Protein AF-A0AAJ1SXA0-F1 (afdb_monomer)

Secondary structure (DSSP, 8-state):
-HHHHHHHHHTS-TTTS---S-HHHHHHHHHHHHHHHHHHHHHHHHHH-GGGHHHHHHHHHHHHHHS-HHHHHHHHHHHHHHHHHTS-HHHHHHHHHHHHHHHHTS-HHHHTTS-S-----

pLDDT: mean 81.02, std 12.65, range [31.73, 96.44]

Mean predicted aligned error: 14.39 Å

Solvent-accessible surface area (backbone atoms only — not comparable to full-atom values): 7119 Å² total; per-residue (Å²): 112,66,68,56,55,50,42,39,44,70,76,57,26,62,71,76,77,61,89,67,90,46,65,68,58,45,52,53,50,54,50,52,44,49,53,51,50,52,55,53,53,49,53,48,39,69,75,68,37,72,71,59,46,53,57,56,52,51,53,50,53,54,56,54,54,74,58,44,59,53,59,55,51,46,52,51,51,53,52,50,54,58,53,41,74,76,47,59,69,74,58,35,56,54,51,49,56,51,49,52,56,51,57,70,70,49,56,70,82,59,52,75,54,53,79,91,64,84,68,92,125

Radius of gyration: 31.53 Å; Cα contacts (8 Å, |Δi|>4): 41; chains: 1; bounding box: 47×33×88 Å

InterPro domains:
  IPR012337 Ribonuclease H-like superfamily [SSF53098] (2-103)

Foldseek 3Di:
DVVLVCCLCPVVVLPNPDDDPDPVVNVVSSVVSNVVVVVVVVVCCCVPPPCVCVVVVVVVVVVVVVVVVLVVVQVVVVVVVVVLVVDDPVVNVVVLVVVVVVLVPDDPVSVVSHPDPPPDD

Sequence (121 aa):
MEVFFKTAKSLLKLEKEFQSRSYDALICHTTIVFSRFIVLSWQNRCNTDQRTIGGLFYELCDEVNELDWAVALQQLIELLQDALKQTNRKIKTLIQSQLEQWIDGLPSYIKAYLPISLCES

Structure (mmCIF, N/CA/C/O backbone):
data_AF-A0AAJ1SXA0-F1
#
_entry.id   AF-A0AAJ1SXA0-F1
#
loop_
_atom_site.group_PDB
_atom_site.id
_atom_site.type_symbol
_atom_site.label_atom_id
_atom_site.label_alt_id
_atom_site.label_comp_id
_atom_site.label_asym_id
_atom_site.label_entity_id
_atom_site.label_seq_id
_atom_site.pdbx_PDB_ins_code
_atom_site.Cartn_x
_atom_site.Cartn_y
_atom_site.Cartn_z
_atom_site.occupancy
_atom_site.B_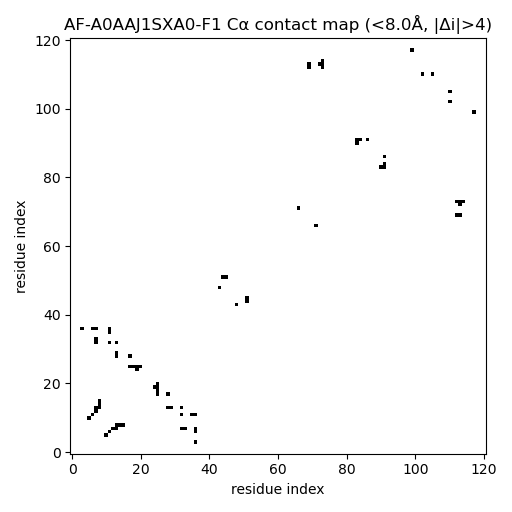iso_or_equiv
_atom_site.auth_seq_id
_atom_site.auth_comp_id
_atom_site.auth_asym_id
_atom_site.auth_atom_id
_atom_site.pdbx_PDB_model_num
ATOM 1 N N . MET A 1 1 ? 2.309 8.587 -23.675 1.00 72.00 1 MET A N 1
ATOM 2 C CA . MET A 1 1 ? 3.006 8.547 -24.982 1.00 72.00 1 MET A CA 1
ATOM 3 C C . MET A 1 1 ? 3.694 9.867 -25.325 1.00 72.00 1 MET A C 1
ATOM 5 O O . MET A 1 1 ? 4.856 9.833 -25.697 1.00 72.00 1 MET A O 1
ATOM 9 N N . GLU A 1 2 ? 3.056 11.027 -25.153 1.00 90.19 2 GLU A N 1
ATOM 10 C CA . GLU A 1 2 ? 3.639 12.326 -25.543 1.00 90.19 2 GLU A CA 1
ATOM 11 C C . GLU A 1 2 ? 4.951 12.694 -24.820 1.00 90.19 2 GLU A C 1
ATOM 13 O O . GLU A 1 2 ? 5.943 13.011 -25.473 1.00 90.19 2 GLU A O 1
ATOM 18 N N . VAL A 1 3 ? 4.996 12.580 -23.486 1.00 88.88 3 VAL A N 1
ATOM 19 C CA . VAL A 1 3 ? 6.202 12.885 -22.684 1.00 88.88 3 VAL A CA 1
ATOM 20 C C . VAL A 1 3 ? 7.392 12.025 -23.110 1.00 88.88 3 VAL A C 1
ATOM 22 O O . VAL A 1 3 ? 8.505 12.523 -23.232 1.00 88.88 3 VAL A O 1
ATOM 25 N N . PHE A 1 4 ? 7.144 10.747 -23.402 1.00 90.81 4 PHE A N 1
ATOM 26 C CA . PHE A 1 4 ? 8.162 9.836 -23.913 1.00 90.81 4 PHE A CA 1
ATOM 27 C C . PHE A 1 4 ? 8.751 10.332 -25.233 1.00 90.81 4 PHE A C 1
ATOM 29 O O . PHE A 1 4 ? 9.962 10.510 -25.325 1.00 90.81 4 PHE A O 1
ATOM 36 N N . PHE A 1 5 ? 7.912 10.613 -26.236 1.00 91.31 5 PHE A N 1
ATOM 37 C CA . PHE A 1 5 ? 8.395 11.068 -27.541 1.00 91.31 5 PHE A CA 1
ATOM 38 C C . PHE A 1 5 ? 9.102 12.420 -27.466 1.00 91.31 5 PHE A C 1
ATOM 40 O O . PHE A 1 5 ? 10.121 12.607 -28.134 1.00 91.31 5 PHE A O 1
ATOM 47 N N . LYS A 1 6 ? 8.603 13.340 -26.633 1.00 93.81 6 LYS A N 1
ATOM 48 C CA . LYS A 1 6 ? 9.248 14.633 -26.395 1.00 93.81 6 LYS A CA 1
ATOM 49 C C . LYS A 1 6 ? 10.654 14.430 -25.835 1.00 93.81 6 LYS A C 1
ATOM 51 O O . LYS A 1 6 ? 11.611 14.883 -26.452 1.00 93.81 6 LYS A O 1
ATOM 56 N N . THR A 1 7 ? 10.789 13.685 -24.740 1.00 91.75 7 THR A N 1
ATOM 57 C CA . THR A 1 7 ? 12.080 13.423 -24.087 1.00 91.75 7 THR A CA 1
ATOM 58 C C . THR A 1 7 ? 13.028 12.630 -24.985 1.00 91.75 7 THR A C 1
ATOM 60 O O . THR A 1 7 ? 14.196 12.991 -25.108 1.00 91.75 7 THR A O 1
ATOM 63 N N . ALA A 1 8 ? 12.540 11.592 -25.666 1.00 91.94 8 ALA A N 1
ATOM 64 C CA . ALA A 1 8 ? 13.355 10.782 -26.566 1.00 91.94 8 ALA A CA 1
ATOM 65 C C . ALA A 1 8 ? 13.952 11.622 -27.709 1.00 91.94 8 ALA A C 1
ATOM 67 O O . ALA A 1 8 ? 15.142 11.513 -27.999 1.00 91.94 8 ALA A O 1
ATOM 68 N N . LYS A 1 9 ? 13.159 12.504 -28.330 1.00 90.62 9 LYS A N 1
ATOM 69 C CA . LYS A 1 9 ? 13.632 13.354 -29.432 1.00 90.62 9 LYS A CA 1
ATOM 70 C C . LYS A 1 9 ? 14.482 14.534 -28.967 1.00 90.62 9 LYS A C 1
ATOM 72 O O . LYS A 1 9 ? 15.540 14.770 -29.545 1.00 90.62 9 LYS A O 1
ATOM 77 N N . SER A 1 10 ? 14.021 15.298 -27.973 1.00 90.12 10 SER A N 1
ATOM 78 C CA . SER A 1 10 ? 14.670 16.558 -27.591 1.00 90.12 10 SER A CA 1
ATOM 79 C C . SER A 1 10 ? 15.848 16.352 -26.645 1.00 90.12 10 SER A C 1
ATOM 81 O O . SER A 1 10 ? 16.910 16.929 -26.867 1.00 90.12 10 SER A O 1
ATOM 83 N N . LEU A 1 11 ? 15.671 15.530 -25.608 1.00 89.56 11 LEU A N 1
ATOM 84 C CA . LEU A 1 11 ? 16.656 15.350 -24.544 1.00 89.56 11 LEU A CA 1
ATOM 85 C C . LEU A 1 11 ? 17.641 14.231 -24.878 1.00 89.56 11 LEU A C 1
ATOM 87 O O . LEU A 1 11 ? 18.846 14.405 -24.729 1.00 89.56 11 LEU A O 1
ATOM 91 N N . LEU A 1 12 ? 17.125 13.102 -25.367 1.00 92.00 12 LEU A N 1
ATOM 92 C CA . LEU A 1 12 ? 17.928 11.926 -25.714 1.00 92.00 12 LEU A CA 1
ATOM 93 C C . LEU A 1 12 ? 18.306 11.873 -27.199 1.00 92.00 12 LEU A C 1
ATOM 95 O O . LEU A 1 12 ? 18.809 10.858 -27.662 1.00 92.00 12 LEU A O 1
ATOM 99 N N . LYS A 1 13 ? 18.048 12.965 -27.932 1.00 89.88 13 LYS A N 1
ATOM 100 C CA . LYS A 1 13 ? 18.534 13.229 -29.293 1.00 89.88 13 LYS A CA 1
ATOM 101 C C . LYS A 1 13 ? 18.293 12.101 -30.305 1.00 89.88 13 LYS A C 1
ATOM 103 O O . LYS A 1 13 ? 19.047 11.994 -31.273 1.00 89.88 13 LYS A O 1
ATOM 108 N N . LEU A 1 14 ? 17.192 11.354 -30.163 1.00 89.81 14 LEU A N 1
ATOM 109 C CA . LEU A 1 14 ? 16.835 10.218 -31.028 1.00 89.81 14 LEU A CA 1
ATOM 110 C C . LEU A 1 14 ? 16.959 10.519 -32.532 1.00 89.81 14 LEU A C 1
ATOM 112 O O . LEU A 1 14 ? 17.315 9.644 -33.310 1.00 89.81 14 LEU A O 1
ATOM 116 N N . GLU A 1 15 ? 16.650 11.749 -32.936 1.00 84.94 15 GLU A N 1
ATOM 117 C CA . GLU A 1 15 ? 16.671 12.177 -34.335 1.00 84.94 15 GLU A CA 1
ATOM 118 C C . GLU A 1 15 ? 17.986 12.857 -34.744 1.00 84.94 15 GLU A C 1
ATOM 120 O O . GLU A 1 15 ? 18.338 12.856 -35.915 1.00 84.94 15 GLU A O 1
ATOM 125 N N . LYS A 1 16 ? 18.731 13.464 -33.814 1.00 83.62 16 LYS A N 1
ATOM 126 C CA . LYS A 1 16 ? 19.850 14.362 -34.160 1.00 83.62 16 LYS A CA 1
ATOM 127 C C . LYS A 1 16 ? 21.233 13.774 -33.897 1.00 83.62 16 LYS A C 1
ATOM 129 O O . LYS A 1 16 ? 22.204 14.284 -34.442 1.00 83.62 16 LYS A O 1
ATOM 134 N N . GLU A 1 17 ? 21.339 12.748 -33.058 1.00 82.25 17 GLU A N 1
ATOM 135 C CA . GLU A 1 17 ? 22.628 12.176 -32.645 1.00 82.25 17 GLU A CA 1
ATOM 136 C C . GLU A 1 17 ? 23.183 11.160 -33.650 1.00 82.25 17 GLU A C 1
ATOM 138 O O . GLU A 1 17 ? 24.397 11.029 -33.784 1.00 82.25 17 GLU A O 1
ATOM 143 N N . PHE A 1 18 ? 22.310 10.472 -34.393 1.00 79.56 18 PHE A N 1
ATOM 144 C CA . PHE A 1 18 ? 22.706 9.356 -35.246 1.00 79.56 18 PHE A CA 1
ATOM 145 C C . PHE A 1 18 ? 21.919 9.327 -36.561 1.00 79.56 18 PHE A C 1
ATOM 147 O O . PHE A 1 18 ? 20.693 9.280 -36.559 1.00 79.56 18 PHE A O 1
ATOM 154 N N . GLN A 1 19 ? 22.631 9.351 -37.691 1.00 81.44 19 GLN A N 1
ATOM 155 C CA . GLN A 1 19 ? 22.070 9.397 -39.053 1.00 81.44 19 GLN A CA 1
ATOM 156 C C . GLN A 1 19 ? 22.689 8.298 -39.934 1.00 81.44 19 GLN 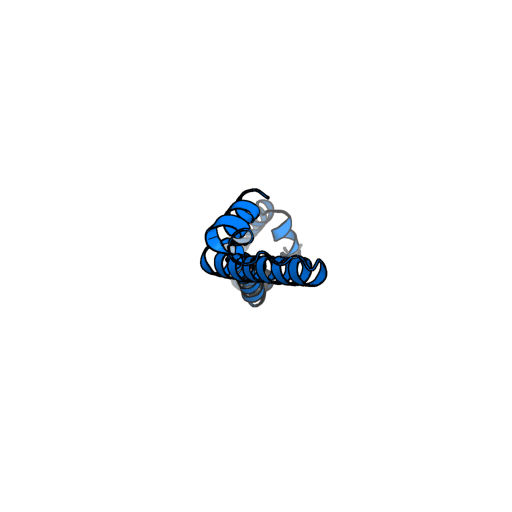A C 1
ATOM 158 O O . GLN A 1 19 ? 23.203 8.547 -41.025 1.00 81.44 19 GLN A O 1
ATOM 163 N N . SER A 1 20 ? 22.707 7.064 -39.423 1.00 83.69 20 SER A N 1
ATOM 164 C CA . SER A 1 20 ? 23.207 5.908 -40.175 1.00 83.69 20 SER A CA 1
ATOM 165 C C . SER A 1 20 ? 22.192 5.417 -41.203 1.00 83.69 20 SER A C 1
ATOM 167 O O . SER A 1 20 ? 20.987 5.447 -40.972 1.00 83.69 20 SER A O 1
ATOM 169 N N . ARG A 1 21 ? 22.697 4.908 -42.332 1.00 86.12 21 ARG A N 1
ATOM 170 C CA . ARG A 1 21 ? 21.898 4.254 -43.383 1.00 86.12 21 ARG A CA 1
ATOM 171 C C . ARG A 1 21 ? 21.749 2.743 -43.175 1.00 86.12 21 ARG A C 1
ATOM 173 O O . ARG A 1 21 ? 21.049 2.096 -43.947 1.00 86.12 21 ARG A O 1
ATOM 180 N N . SER A 1 22 ? 22.416 2.179 -42.165 1.00 92.69 22 SER A N 1
ATOM 181 C CA . SER A 1 22 ? 22.250 0.775 -41.783 1.00 92.69 22 SER A CA 1
ATOM 182 C C . SER A 1 22 ? 21.029 0.616 -40.880 1.00 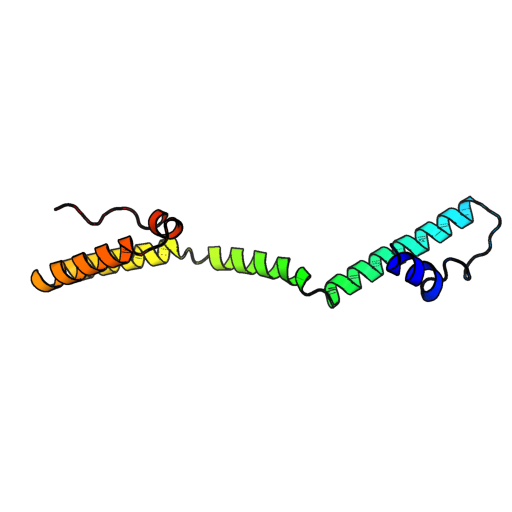92.69 22 SER A C 1
ATOM 184 O O . SER A 1 22 ? 20.914 1.296 -39.857 1.00 92.69 22 SER A O 1
ATOM 186 N N . TYR A 1 23 ? 20.140 -0.308 -41.247 1.00 89.75 23 TYR A N 1
ATOM 187 C CA . TYR A 1 23 ? 18.956 -0.637 -40.454 1.00 89.75 23 TYR A CA 1
ATOM 188 C C . TYR A 1 23 ? 19.324 -1.191 -39.076 1.00 89.75 23 TYR A C 1
ATOM 190 O O . TYR A 1 23 ? 18.755 -0.745 -38.082 1.00 89.75 23 TYR A O 1
ATOM 198 N N . ASP A 1 24 ? 20.325 -2.068 -38.989 1.00 92.75 24 ASP A N 1
ATOM 199 C CA . ASP A 1 24 ? 20.787 -2.621 -37.709 1.00 92.75 24 ASP A CA 1
ATOM 200 C C . ASP A 1 24 ? 21.303 -1.517 -36.787 1.00 92.75 24 ASP A C 1
ATOM 202 O O . ASP A 1 24 ? 20.994 -1.469 -35.597 1.00 92.75 24 ASP A O 1
ATOM 206 N N . ALA A 1 25 ? 22.043 -0.565 -37.355 1.00 91.31 25 ALA A N 1
ATOM 207 C CA . ALA A 1 25 ? 22.561 0.564 -36.605 1.00 91.31 25 ALA A CA 1
ATOM 208 C C . ALA A 1 25 ? 21.432 1.478 -36.091 1.00 91.31 25 ALA A C 1
ATOM 210 O O . ALA A 1 25 ? 21.499 1.966 -34.961 1.00 91.31 25 ALA A O 1
ATOM 211 N N . LEU A 1 26 ? 20.383 1.687 -36.894 1.00 91.19 26 LEU A N 1
ATOM 212 C CA . LEU A 1 26 ? 19.203 2.451 -36.493 1.00 91.19 26 LEU A CA 1
ATOM 213 C C . LEU A 1 26 ? 18.440 1.752 -35.356 1.00 91.19 26 LEU A C 1
ATOM 215 O O . LEU A 1 26 ? 18.103 2.401 -34.366 1.00 91.19 26 LEU A O 1
ATOM 219 N N . ILE A 1 27 ? 18.235 0.434 -35.457 1.00 92.31 27 ILE A N 1
ATOM 220 C CA . ILE A 1 27 ? 17.577 -0.377 -34.419 1.00 92.31 27 ILE A CA 1
ATOM 221 C C . ILE A 1 27 ? 18.367 -0.314 -33.107 1.00 92.31 27 ILE A C 1
ATOM 223 O O . ILE A 1 27 ? 17.785 -0.051 -32.049 1.00 92.31 27 ILE A O 1
ATOM 227 N N . CYS A 1 28 ? 19.689 -0.491 -33.164 1.00 93.62 28 CYS A N 1
ATOM 228 C CA . CYS A 1 28 ? 20.564 -0.375 -31.998 1.00 93.62 28 CYS A CA 1
ATOM 229 C C . CYS A 1 28 ? 20.451 1.008 -31.346 1.00 93.62 28 CYS A C 1
ATOM 231 O O . CYS A 1 28 ? 20.254 1.107 -30.134 1.00 93.62 28 CYS A O 1
ATOM 233 N N . HIS A 1 29 ? 20.510 2.078 -32.142 1.00 92.50 29 HIS A N 1
ATOM 234 C CA . HIS A 1 29 ? 20.403 3.445 -31.640 1.00 92.50 29 HIS A CA 1
ATOM 235 C C . HIS A 1 29 ? 19.058 3.707 -30.946 1.00 92.50 29 HIS A C 1
ATOM 237 O O . HIS A 1 29 ? 19.030 4.168 -29.802 1.00 92.50 29 HIS A O 1
ATOM 243 N N . THR A 1 30 ? 17.939 3.360 -31.589 1.00 93.25 30 THR A N 1
ATOM 244 C CA . THR A 1 30 ? 16.605 3.514 -30.991 1.00 93.25 30 THR A CA 1
ATOM 245 C C . THR A 1 30 ? 16.471 2.709 -29.699 1.00 93.25 30 THR A C 1
ATOM 247 O O . THR A 1 30 ? 15.963 3.232 -28.706 1.00 93.25 30 THR A O 1
ATOM 250 N N . THR A 1 31 ? 16.992 1.481 -29.672 1.00 95.25 31 THR A N 1
ATOM 251 C CA . THR A 1 31 ? 16.979 0.626 -28.476 1.00 95.25 31 THR A CA 1
ATOM 252 C C . THR A 1 31 ? 17.744 1.269 -27.320 1.00 95.25 31 THR A C 1
ATOM 254 O O . THR A 1 31 ? 17.229 1.340 -26.205 1.00 95.25 31 THR A O 1
ATOM 257 N N . ILE A 1 32 ? 18.940 1.810 -27.573 1.00 94.56 32 ILE A N 1
ATOM 258 C CA . ILE A 1 32 ? 19.748 2.488 -26.548 1.00 94.56 32 ILE A CA 1
ATOM 259 C C . ILE A 1 32 ? 19.017 3.714 -25.991 1.00 94.56 32 ILE A C 1
ATOM 261 O O . ILE A 1 32 ? 18.958 3.900 -24.771 1.00 94.56 32 ILE A O 1
ATOM 265 N N . VAL A 1 33 ? 18.439 4.543 -26.863 1.00 94.94 33 VAL A N 1
ATOM 266 C CA . VAL A 1 33 ? 17.691 5.738 -26.449 1.00 94.94 33 VAL A CA 1
ATOM 267 C C . VAL A 1 33 ? 16.480 5.360 -25.591 1.00 94.94 33 VAL A C 1
ATOM 269 O O . VAL A 1 33 ? 16.228 5.997 -24.565 1.00 94.94 33 VAL A O 1
ATOM 272 N N . PHE A 1 34 ? 15.755 4.302 -25.953 1.00 95.06 34 P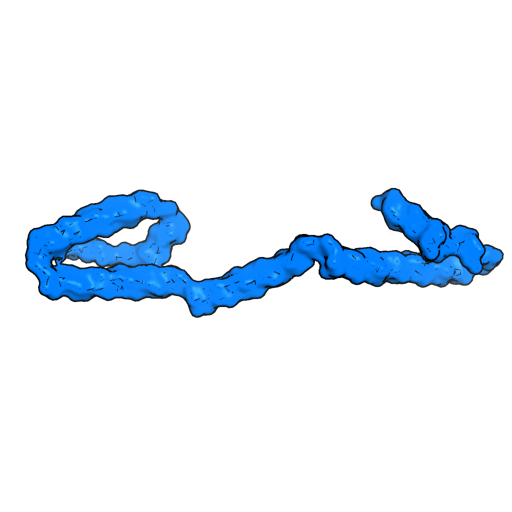HE A N 1
ATOM 273 C CA . PHE A 1 34 ? 14.584 3.855 -25.196 1.00 95.06 34 PHE A CA 1
ATOM 274 C C . PHE A 1 34 ? 14.973 3.258 -23.842 1.00 95.06 34 PHE A C 1
ATOM 276 O O . PHE A 1 34 ? 14.371 3.618 -22.829 1.00 95.06 34 PHE A O 1
ATOM 283 N N . SER A 1 35 ? 16.026 2.442 -23.785 1.00 96.44 35 SER A N 1
ATOM 284 C CA . SER A 1 35 ? 16.564 1.920 -22.524 1.00 96.44 35 SER A CA 1
ATOM 285 C C . SER A 1 35 ? 16.991 3.045 -21.576 1.00 96.44 35 SER A C 1
ATOM 287 O O . SER A 1 35 ? 16.632 3.031 -20.398 1.00 96.44 35 SER A O 1
ATOM 289 N N . ARG A 1 36 ? 17.678 4.077 -22.088 1.00 94.69 36 ARG A N 1
ATOM 290 C CA . ARG A 1 36 ? 18.043 5.272 -21.303 1.00 94.69 36 ARG A CA 1
ATOM 291 C C . ARG A 1 36 ? 16.815 5.994 -20.757 1.00 94.69 36 ARG A C 1
ATOM 293 O O . ARG A 1 36 ? 16.794 6.351 -19.582 1.00 94.69 36 ARG A O 1
ATOM 300 N N . PHE A 1 37 ? 15.783 6.178 -21.581 1.00 95.06 37 PHE A N 1
ATOM 301 C CA . PHE A 1 37 ? 14.533 6.783 -21.127 1.00 95.06 37 PHE A CA 1
ATOM 302 C C . PHE A 1 37 ? 13.892 5.989 -19.984 1.00 95.06 37 PHE A C 1
ATOM 304 O O . PHE A 1 37 ? 13.446 6.592 -19.007 1.00 95.06 37 PHE A O 1
ATOM 311 N N . ILE A 1 38 ? 13.839 4.657 -20.097 1.00 94.50 38 ILE A N 1
ATOM 312 C CA . ILE A 1 38 ? 13.225 3.785 -19.087 1.00 94.50 38 ILE A CA 1
ATOM 313 C C . ILE A 1 38 ? 13.935 3.949 -17.743 1.00 94.50 38 ILE A C 1
ATOM 315 O O . ILE A 1 38 ? 13.271 4.195 -16.736 1.00 94.50 38 ILE A O 1
ATOM 319 N N . VAL A 1 39 ? 15.270 3.882 -17.736 1.00 94.69 39 VAL A N 1
ATOM 320 C CA . VAL A 1 39 ? 16.073 4.015 -16.510 1.00 94.69 39 VAL A CA 1
ATOM 321 C C . VAL A 1 39 ? 15.894 5.396 -15.875 1.00 94.69 39 VAL A C 1
ATOM 323 O O . VAL A 1 39 ? 15.611 5.486 -14.683 1.00 94.69 39 VAL A O 1
ATOM 326 N N . LEU A 1 40 ? 15.981 6.470 -16.665 1.00 92.88 40 LEU A N 1
ATOM 327 C CA . LEU A 1 40 ? 15.816 7.838 -16.157 1.00 92.88 40 LEU A CA 1
ATOM 328 C C . LEU A 1 40 ? 14.401 8.089 -15.626 1.00 92.88 40 LEU A C 1
ATOM 330 O O . LEU A 1 40 ? 14.224 8.713 -14.583 1.00 92.88 40 LEU A O 1
ATOM 334 N N . SER A 1 41 ? 13.382 7.575 -16.315 1.00 89.88 41 SER A N 1
ATOM 335 C CA . SER A 1 41 ? 11.988 7.707 -15.880 1.00 89.88 41 SER A CA 1
ATOM 336 C C . SER A 1 41 ? 11.710 6.902 -14.615 1.00 89.88 41 SER A C 1
ATOM 338 O O . SER A 1 41 ? 10.942 7.343 -13.764 1.00 89.88 41 SER A O 1
ATOM 340 N N . TRP A 1 42 ? 12.333 5.729 -14.473 1.00 88.19 42 TRP A N 1
ATOM 341 C CA . TRP A 1 42 ? 12.298 4.954 -13.237 1.00 88.19 42 TRP A CA 1
ATOM 342 C C . TRP A 1 42 ? 12.920 5.734 -12.076 1.00 88.19 42 TRP A C 1
ATOM 344 O O . TRP A 1 42 ? 12.234 5.969 -11.086 1.00 88.19 42 TRP A O 1
ATOM 354 N N . GLN A 1 43 ? 14.154 6.222 -12.232 1.00 89.44 43 GLN A N 1
ATOM 355 C CA . GLN A 1 43 ? 14.837 7.018 -11.207 1.00 89.44 43 GLN A CA 1
ATOM 356 C C . GLN A 1 43 ? 14.046 8.273 -10.814 1.00 89.44 43 GLN A C 1
ATOM 358 O O . GLN A 1 43 ? 13.906 8.570 -9.630 1.00 89.44 43 GLN A O 1
ATOM 363 N N . ASN A 1 44 ? 13.478 8.984 -11.791 1.00 87.38 44 ASN A N 1
ATOM 364 C CA . ASN A 1 44 ? 12.651 10.157 -11.524 1.00 87.38 44 ASN A CA 1
ATOM 365 C C . ASN A 1 44 ? 11.390 9.804 -10.717 1.00 87.38 44 ASN A C 1
ATOM 367 O O . ASN A 1 44 ? 11.022 10.537 -9.809 1.00 87.38 44 ASN A O 1
ATOM 371 N N . ARG A 1 45 ? 10.741 8.664 -10.990 1.00 84.94 45 ARG A N 1
ATOM 372 C CA . ARG A 1 45 ? 9.610 8.203 -10.165 1.00 84.94 45 ARG A CA 1
ATOM 373 C C . ARG A 1 45 ? 10.046 7.871 -8.743 1.00 84.94 45 ARG A C 1
ATOM 375 O O . ARG A 1 45 ? 9.403 8.341 -7.817 1.00 84.94 45 ARG A O 1
ATOM 382 N N . CYS A 1 46 ? 11.155 7.156 -8.563 1.00 80.19 46 CYS A N 1
ATOM 383 C CA . CYS A 1 46 ? 11.668 6.859 -7.223 1.00 80.19 46 CYS A CA 1
ATOM 384 C C . CYS A 1 46 ? 11.957 8.132 -6.411 1.00 80.19 46 CYS A C 1
ATOM 386 O O . CYS A 1 46 ? 11.705 8.158 -5.213 1.00 80.19 46 CYS A O 1
ATOM 388 N N . ASN A 1 47 ? 12.449 9.190 -7.063 1.00 81.00 47 ASN A N 1
ATOM 389 C CA . ASN A 1 47 ? 12.850 10.422 -6.382 1.00 81.00 47 ASN A CA 1
ATOM 390 C C . ASN A 1 47 ? 11.727 11.459 -6.226 1.00 81.00 47 ASN A C 1
ATOM 392 O O . ASN A 1 47 ? 11.852 12.355 -5.396 1.00 81.00 47 ASN A O 1
ATOM 396 N N . THR A 1 48 ? 10.679 11.416 -7.052 1.00 79.75 48 THR A N 1
ATOM 397 C CA . THR A 1 48 ? 9.664 12.488 -7.114 1.00 79.75 48 THR A CA 1
ATOM 398 C C . THR A 1 48 ? 8.238 11.990 -6.890 1.00 79.75 48 THR A C 1
ATOM 400 O O . THR A 1 48 ? 7.366 12.786 -6.549 1.00 79.75 48 THR A O 1
ATOM 403 N N . ASP A 1 49 ? 7.968 10.695 -7.071 1.00 72.38 49 ASP A N 1
ATOM 404 C CA . ASP A 1 49 ? 6.632 10.134 -6.887 1.00 72.38 49 ASP A CA 1
ATOM 405 C C . ASP A 1 49 ? 6.441 9.644 -5.446 1.00 72.38 49 ASP A C 1
ATOM 407 O O . ASP A 1 49 ? 6.992 8.619 -5.032 1.00 72.38 49 ASP A O 1
ATOM 411 N N . GLN A 1 50 ? 5.599 10.361 -4.694 1.00 59.12 50 GLN A N 1
ATOM 412 C CA . GLN A 1 50 ? 5.151 9.964 -3.358 1.00 59.12 50 GLN A CA 1
ATOM 413 C C . GLN A 1 50 ? 4.472 8.587 -3.342 1.00 59.12 50 GLN A C 1
ATOM 415 O O . GLN A 1 50 ? 4.459 7.957 -2.292 1.00 59.12 50 GLN A O 1
ATOM 420 N N . ARG A 1 51 ? 3.956 8.050 -4.461 1.00 62.12 51 ARG A N 1
ATOM 421 C CA . ARG A 1 51 ? 3.417 6.674 -4.494 1.00 62.12 51 ARG A CA 1
ATOM 422 C C . ARG A 1 51 ? 4.475 5.589 -4.292 1.00 62.12 51 ARG A C 1
ATOM 424 O O . ARG A 1 51 ? 4.105 4.463 -3.974 1.00 62.12 51 ARG A O 1
ATOM 431 N N . THR A 1 52 ? 5.767 5.907 -4.391 1.00 59.41 52 THR A N 1
ATOM 432 C CA . THR A 1 52 ? 6.847 4.988 -3.982 1.00 59.41 52 THR A CA 1
ATOM 433 C C . THR A 1 52 ? 6.826 4.730 -2.463 1.00 59.41 52 THR A C 1
ATOM 435 O O . THR A 1 52 ? 7.274 3.680 -2.015 1.00 59.41 52 THR A O 1
ATOM 438 N N . ILE A 1 53 ? 6.193 5.616 -1.675 1.00 59.53 53 ILE A N 1
ATOM 439 C CA . ILE A 1 53 ? 5.881 5.415 -0.243 1.00 59.53 53 ILE A CA 1
ATOM 440 C C . ILE A 1 53 ? 4.853 4.289 -0.048 1.00 59.53 53 ILE A C 1
ATOM 442 O O . ILE A 1 53 ? 4.688 3.806 1.062 1.00 59.53 53 ILE A O 1
ATOM 446 N N . GLY A 1 54 ? 4.191 3.800 -1.103 1.00 66.06 54 GLY A N 1
ATOM 447 C CA . GLY A 1 54 ? 3.342 2.611 -1.004 1.00 66.06 54 GLY A CA 1
ATOM 448 C C . GLY A 1 54 ? 4.084 1.406 -0.414 1.00 66.06 54 GLY A C 1
ATOM 449 O O . GLY A 1 54 ? 3.504 0.691 0.392 1.00 66.06 54 GLY A O 1
ATOM 450 N N . GLY A 1 55 ? 5.374 1.233 -0.736 1.00 68.38 55 GLY A N 1
ATOM 451 C CA . GLY A 1 55 ? 6.223 0.219 -0.099 1.00 68.38 55 GLY A CA 1
ATOM 452 C C . GLY A 1 55 ? 6.391 0.459 1.403 1.00 68.38 55 GLY A C 1
ATOM 453 O O . GLY A 1 55 ? 6.136 -0.444 2.186 1.00 68.38 55 GLY A O 1
ATOM 454 N N . LEU A 1 56 ? 6.686 1.701 1.804 1.00 72.25 56 LEU A N 1
ATOM 455 C CA . LEU A 1 56 ? 6.752 2.094 3.215 1.00 72.25 56 LEU A CA 1
ATOM 456 C C . LEU A 1 56 ? 5.411 1.875 3.931 1.00 72.25 56 LEU A C 1
ATOM 458 O O . LEU A 1 56 ? 5.397 1.461 5.076 1.00 72.25 56 LEU A O 1
ATOM 462 N N . PHE A 1 57 ? 4.274 2.125 3.277 1.00 70.88 57 PHE A N 1
ATOM 463 C CA . PHE A 1 57 ? 2.960 1.840 3.856 1.00 70.88 57 PHE A CA 1
ATOM 464 C C . PHE A 1 57 ? 2.760 0.338 4.085 1.00 70.88 57 PHE A C 1
ATOM 466 O O . PHE A 1 57 ? 2.243 -0.040 5.127 1.00 70.88 57 PHE A O 1
ATOM 473 N N . TYR A 1 58 ? 3.194 -0.516 3.152 1.00 70.06 58 TYR A N 1
ATOM 474 C CA . TYR A 1 58 ? 3.168 -1.968 3.344 1.00 70.06 58 TYR A CA 1
ATOM 475 C C . TYR A 1 58 ? 4.090 -2.419 4.481 1.00 70.06 58 TYR A C 1
ATOM 477 O O . TYR A 1 58 ? 3.650 -3.206 5.309 1.00 70.06 58 TYR A O 1
ATOM 485 N N . GLU A 1 59 ? 5.316 -1.898 4.550 1.00 74.38 59 GLU A N 1
ATOM 486 C CA . GLU A 1 59 ? 6.265 -2.187 5.636 1.00 74.38 59 GLU A CA 1
ATOM 487 C C . GLU A 1 59 ? 5.725 -1.718 6.994 1.00 74.38 59 GLU A C 1
ATOM 489 O O . GLU A 1 59 ? 5.731 -2.482 7.949 1.00 74.38 59 GLU A O 1
ATOM 494 N N . LEU A 1 60 ? 5.161 -0.507 7.068 1.00 71.88 60 LEU A N 1
ATOM 495 C CA . LEU A 1 60 ? 4.514 0.010 8.276 1.00 71.88 60 LEU A CA 1
ATOM 496 C C . LEU A 1 60 ? 3.272 -0.803 8.656 1.00 71.88 60 LEU A C 1
ATOM 498 O O . LEU A 1 60 ? 3.014 -0.996 9.837 1.00 71.88 60 LEU A O 1
ATOM 502 N N . CYS A 1 61 ? 2.478 -1.274 7.691 1.00 73.44 61 CYS A N 1
ATOM 503 C CA . CYS A 1 61 ? 1.349 -2.159 7.975 1.00 73.44 61 CYS A CA 1
ATOM 504 C C . CYS A 1 61 ? 1.802 -3.525 8.500 1.00 73.44 61 CYS A C 1
ATOM 506 O O . CYS A 1 61 ? 1.112 -4.079 9.351 1.00 73.44 61 CYS A O 1
ATOM 508 N N . ASP A 1 62 ? 2.923 -4.052 8.010 1.00 70.81 62 ASP A N 1
ATOM 509 C CA . ASP A 1 62 ? 3.522 -5.303 8.486 1.00 70.81 62 ASP A CA 1
ATOM 510 C C . ASP A 1 62 ? 4.115 -5.134 9.896 1.00 70.81 62 ASP A C 1
ATOM 512 O O . ASP A 1 62 ? 3.878 -5.959 10.770 1.00 70.81 62 ASP A O 1
ATOM 516 N N . GLU A 1 63 ? 4.768 -4.001 10.170 1.00 66.81 63 GLU A N 1
ATOM 517 C CA . GLU A 1 63 ? 5.291 -3.653 11.500 1.00 66.81 63 GLU A CA 1
ATOM 518 C C . GLU A 1 63 ? 4.161 -3.395 12.515 1.00 66.81 63 GLU A C 1
ATOM 520 O O . GLU A 1 63 ? 4.211 -3.862 13.651 1.00 66.81 63 GLU A O 1
ATOM 525 N N . VAL A 1 64 ? 3.072 -2.730 12.108 1.00 64.06 64 VAL A N 1
ATOM 526 C CA . VAL A 1 64 ? 1.855 -2.596 12.936 1.00 64.06 64 VAL A CA 1
ATOM 527 C C . VAL A 1 64 ? 1.203 -3.961 13.201 1.00 64.06 64 VAL A C 1
ATOM 529 O O . VAL A 1 64 ? 0.531 -4.125 14.217 1.00 64.06 64 VAL A O 1
ATOM 532 N N . ASN A 1 65 ? 1.427 -4.954 12.339 1.00 61.22 65 ASN A N 1
ATOM 533 C CA . ASN A 1 65 ? 0.971 -6.327 12.543 1.00 61.22 65 ASN A CA 1
ATOM 534 C C . ASN A 1 65 ? 1.765 -7.058 13.648 1.00 61.22 65 ASN A C 1
ATOM 536 O O . ASN A 1 65 ? 1.250 -8.016 14.220 1.00 61.22 65 ASN A O 1
ATOM 540 N N . GLU A 1 66 ? 2.983 -6.613 13.995 1.00 58.06 66 GLU A N 1
ATOM 541 C CA . GLU A 1 66 ? 3.754 -7.197 15.109 1.00 58.06 66 GLU A CA 1
ATOM 542 C C . GLU A 1 66 ? 3.154 -6.858 16.481 1.00 58.06 66 GLU A C 1
ATOM 544 O O . GLU A 1 66 ? 3.324 -7.615 17.440 1.00 58.06 66 GLU A O 1
ATOM 549 N N . LEU A 1 67 ? 2.394 -5.763 16.583 1.00 58.69 67 LEU A N 1
ATOM 550 C CA . LEU A 1 67 ? 1.602 -5.431 17.763 1.00 58.69 67 LEU A CA 1
ATOM 551 C C . LEU A 1 67 ? 0.135 -5.704 17.440 1.00 58.69 67 LEU A C 1
ATOM 553 O O . LEU A 1 67 ? -0.639 -4.785 17.181 1.00 58.69 67 LEU A O 1
ATOM 557 N N . ASP A 1 68 ? -0.217 -6.994 17.417 1.00 75.88 68 ASP A N 1
ATOM 558 C CA . ASP A 1 68 ? -1.559 -7.481 17.103 1.00 75.88 68 ASP A CA 1
ATOM 559 C C . ASP A 1 68 ? -2.568 -6.842 18.068 1.00 75.88 68 ASP A C 1
ATOM 561 O O . ASP A 1 68 ? -2.772 -7.264 19.208 1.00 75.88 68 ASP A O 1
ATOM 565 N N . TRP A 1 69 ? -3.154 -5.730 17.634 1.00 76.81 69 TRP A N 1
ATOM 566 C CA . TRP A 1 69 ? -4.081 -4.921 18.411 1.00 76.81 69 TRP A CA 1
ATOM 567 C C . TRP A 1 69 ? -5.268 -5.758 18.894 1.00 76.81 69 TRP A C 1
ATOM 569 O O . TRP A 1 69 ? -5.859 -5.419 19.918 1.00 76.81 69 TRP A O 1
ATOM 579 N N . ALA A 1 70 ? -5.595 -6.857 18.202 1.00 78.19 70 ALA A N 1
ATOM 580 C CA . ALA A 1 70 ? -6.590 -7.818 18.647 1.00 78.19 70 ALA A CA 1
ATOM 581 C C . ALA A 1 70 ? -6.143 -8.525 19.932 1.00 78.19 70 ALA A C 1
ATOM 583 O O . ALA A 1 70 ? -6.922 -8.615 20.878 1.00 78.19 70 ALA A O 1
ATOM 584 N N . VAL A 1 71 ? -4.875 -8.942 20.010 1.00 81.62 71 VAL A N 1
ATOM 585 C CA . VAL A 1 71 ? -4.273 -9.522 21.220 1.00 81.62 71 VAL A CA 1
ATOM 586 C C . VAL A 1 71 ? -4.248 -8.497 22.352 1.00 81.62 71 VAL A C 1
ATOM 588 O O . VAL A 1 71 ? -4.665 -8.811 23.466 1.00 81.62 71 VAL A O 1
ATOM 591 N N . ALA A 1 72 ? -3.827 -7.258 22.082 1.00 84.69 72 ALA A N 1
ATOM 592 C CA . ALA A 1 72 ? -3.814 -6.201 23.099 1.00 84.69 72 ALA A CA 1
ATOM 593 C C . ALA A 1 72 ? -5.228 -5.880 23.621 1.00 84.69 72 ALA A C 1
ATOM 595 O O . ALA A 1 72 ? -5.437 -5.687 24.821 1.00 84.69 72 ALA A O 1
ATOM 596 N N . LEU A 1 73 ? -6.215 -5.849 22.724 1.00 83.38 73 LEU A N 1
ATOM 597 C CA . LEU A 1 73 ? -7.614 -5.606 23.057 1.00 83.38 73 LEU A CA 1
ATOM 598 C C . LEU A 1 73 ? -8.209 -6.776 23.847 1.00 83.38 73 LEU A C 1
ATOM 600 O O . LEU A 1 73 ? -8.904 -6.543 24.834 1.00 83.38 73 LEU A O 1
ATOM 604 N N . GLN A 1 74 ? -7.885 -8.017 23.488 1.00 82.06 74 GLN A N 1
ATOM 605 C CA . GLN A 1 74 ? -8.288 -9.194 24.251 1.00 82.06 74 GLN A CA 1
ATOM 606 C C . GLN A 1 74 ? -7.697 -9.175 25.670 1.00 82.06 74 GLN A C 1
ATOM 608 O O . GLN A 1 74 ? -8.439 -9.327 26.641 1.00 82.06 74 GLN A O 1
ATOM 613 N N . GLN A 1 75 ? -6.398 -8.892 25.808 1.00 86.31 75 GLN A N 1
ATOM 614 C CA . GLN A 1 75 ? -5.736 -8.762 27.113 1.00 86.31 75 GLN A CA 1
ATOM 615 C C . GLN A 1 75 ? -6.363 -7.662 27.980 1.00 86.31 75 GLN A C 1
ATOM 617 O O . GLN A 1 75 ? -6.520 -7.834 29.190 1.00 86.31 75 GLN A O 1
ATOM 622 N N . LEU A 1 76 ? -6.754 -6.534 27.376 1.00 86.50 76 LEU A N 1
ATOM 623 C CA . LEU A 1 76 ? -7.439 -5.457 28.088 1.00 86.50 76 LEU A CA 1
ATOM 624 C C . LEU A 1 76 ? -8.788 -5.922 28.651 1.00 86.50 76 LEU A C 1
ATOM 626 O O . LEU A 1 76 ? -9.099 -5.607 29.801 1.00 86.50 76 LEU A O 1
ATOM 630 N N . ILE A 1 77 ? -9.577 -6.666 27.867 1.00 84.19 77 ILE A N 1
ATOM 631 C CA . ILE A 1 77 ? -10.867 -7.210 28.314 1.00 84.19 77 ILE A CA 1
ATOM 632 C C . ILE A 1 77 ? -10.672 -8.226 29.443 1.00 84.19 77 ILE A C 1
ATOM 634 O O . ILE A 1 77 ? -11.385 -8.148 30.444 1.00 84.19 77 ILE A O 1
ATOM 638 N N . GLU A 1 78 ? -9.693 -9.124 29.329 1.00 85.62 78 GLU A N 1
ATOM 639 C CA . GLU A 1 78 ? -9.358 -10.096 30.379 1.00 85.62 78 GLU A CA 1
ATOM 640 C C . GLU A 1 78 ? -8.976 -9.398 31.695 1.00 85.62 78 GLU A C 1
ATOM 642 O O . GLU A 1 78 ? -9.522 -9.714 32.756 1.00 85.62 78 GLU A O 1
ATOM 647 N N . LEU A 1 79 ? -8.124 -8.369 31.627 1.00 87.75 79 LEU A N 1
ATOM 648 C CA . LEU A 1 79 ? -7.730 -7.574 32.793 1.00 87.75 79 LEU A CA 1
ATOM 649 C C . LEU A 1 79 ? -8.932 -6.861 33.428 1.00 87.75 79 LEU A C 1
ATOM 651 O O . LEU A 1 79 ? -9.064 -6.821 34.655 1.00 87.75 79 LEU A O 1
ATOM 655 N N . LEU A 1 80 ? -9.838 -6.329 32.603 1.00 85.31 80 LEU A N 1
ATOM 656 C CA . LEU A 1 80 ? -11.082 -5.711 33.060 1.00 85.31 80 LEU A CA 1
ATOM 657 C C . LEU A 1 80 ? -11.966 -6.729 33.787 1.00 85.31 80 LEU A C 1
ATOM 659 O O . LEU A 1 80 ? -12.437 -6.453 34.890 1.00 85.31 80 LEU A O 1
ATOM 663 N N . GLN A 1 81 ? -12.151 -7.922 33.220 1.00 83.19 81 GLN A N 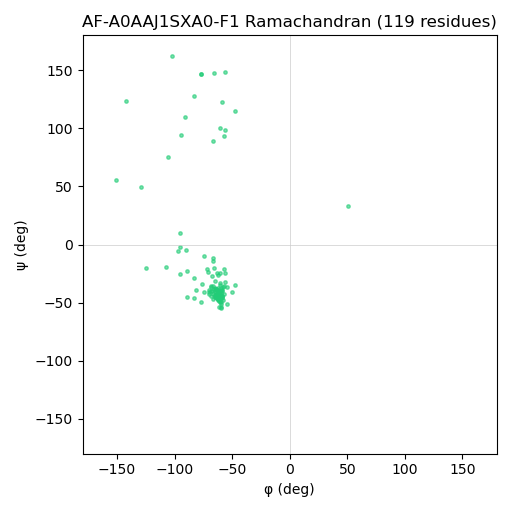1
ATOM 664 C CA . GLN A 1 81 ? -12.926 -8.994 33.846 1.00 83.19 81 GLN A CA 1
ATOM 665 C C . GLN A 1 81 ? -12.326 -9.434 35.190 1.00 83.19 81 GLN A C 1
ATOM 667 O O . GLN A 1 81 ? -13.068 -9.636 36.157 1.00 83.19 81 GLN A O 1
ATOM 672 N N . ASP A 1 82 ? -11.002 -9.537 35.291 1.00 85.94 82 ASP A N 1
ATOM 673 C CA . ASP A 1 82 ? -10.320 -9.878 36.542 1.00 85.94 82 ASP A CA 1
ATOM 674 C C . ASP A 1 82 ? -10.422 -8.774 37.600 1.00 85.94 82 ASP A C 1
ATOM 676 O O . ASP A 1 82 ? -10.622 -9.067 38.786 1.00 85.94 82 ASP A O 1
ATOM 680 N N . ALA A 1 83 ? -10.374 -7.505 37.192 1.00 85.12 83 ALA A N 1
ATOM 681 C CA . ALA A 1 83 ? -10.637 -6.382 38.089 1.00 85.12 83 ALA A CA 1
ATOM 682 C C . ALA A 1 83 ? -12.085 -6.413 38.616 1.00 85.12 83 ALA A C 1
ATOM 684 O O . ALA A 1 83 ? -12.322 -6.192 39.809 1.00 85.12 83 ALA A O 1
ATOM 685 N N . LEU A 1 84 ? -13.049 -6.772 37.758 1.00 84.00 84 LEU A N 1
ATOM 686 C CA . LEU A 1 84 ? -14.463 -6.898 38.128 1.00 84.00 84 LEU A CA 1
ATOM 687 C C . LEU A 1 84 ? -14.735 -8.019 39.134 1.00 84.00 84 LEU A C 1
ATOM 689 O O . LEU A 1 84 ? -15.630 -7.878 39.972 1.00 84.00 84 LEU A O 1
ATOM 693 N N . LYS A 1 85 ? -13.964 -9.114 39.103 1.00 81.75 85 LYS A N 1
ATOM 694 C CA . LYS A 1 85 ? -14.066 -10.192 40.108 1.00 81.75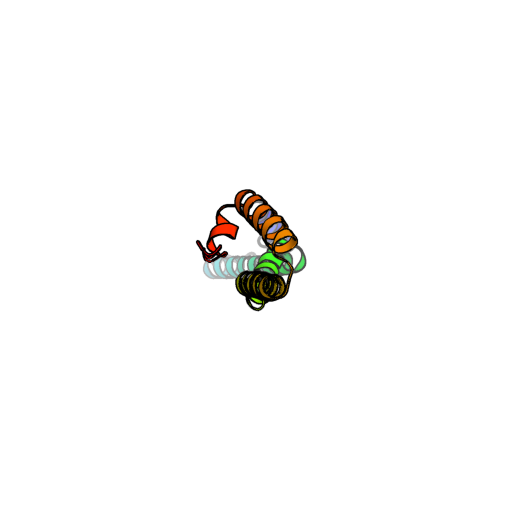 85 LYS A CA 1
ATOM 695 C C . LYS A 1 85 ? -13.737 -9.703 41.524 1.00 81.75 85 LYS A C 1
ATOM 697 O O . LYS A 1 85 ? -14.241 -10.273 42.487 1.00 81.75 85 LYS A O 1
ATOM 702 N N . GLN A 1 86 ? -12.933 -8.648 41.652 1.00 83.88 86 GLN A N 1
ATOM 703 C CA . GLN A 1 86 ? -12.490 -8.088 42.935 1.00 83.88 86 GLN A CA 1
ATOM 704 C C . GLN A 1 86 ? -13.363 -6.918 43.424 1.00 83.88 86 GLN A C 1
ATOM 706 O O . GLN A 1 86 ? -13.131 -6.385 44.509 1.00 83.88 86 GLN A O 1
ATOM 711 N N . THR A 1 87 ? -14.373 -6.499 42.651 1.00 81.94 87 THR A N 1
ATOM 712 C CA . THR A 1 87 ? -15.211 -5.334 42.976 1.00 81.94 87 THR A CA 1
ATOM 713 C C . THR A 1 87 ? -16.584 -5.711 43.545 1.00 81.94 87 THR A C 1
ATOM 715 O O . THR A 1 87 ? -17.075 -6.829 43.405 1.00 81.94 87 THR A O 1
ATOM 718 N N . ASN A 1 88 ? -17.248 -4.752 44.200 1.00 85.62 88 ASN A N 1
ATOM 719 C CA . ASN A 1 88 ? -18.589 -4.946 44.758 1.00 85.62 88 ASN A CA 1
ATOM 720 C C . ASN A 1 88 ? -19.639 -5.174 43.645 1.00 85.62 88 ASN A C 1
ATOM 722 O O . ASN A 1 88 ? -19.560 -4.566 42.576 1.00 85.62 88 ASN A O 1
ATOM 726 N N . ARG A 1 89 ? -20.676 -5.983 43.919 1.00 85.06 89 ARG A N 1
ATOM 727 C CA . ARG A 1 89 ? -21.709 -6.403 42.947 1.00 85.06 89 ARG A CA 1
ATOM 728 C C . ARG A 1 89 ? -22.330 -5.247 42.160 1.00 85.06 89 ARG A C 1
ATO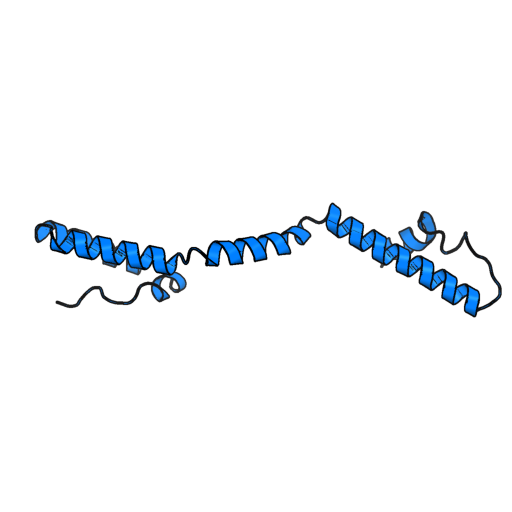M 730 O O . ARG A 1 89 ? -22.508 -5.382 40.959 1.00 85.06 89 ARG A O 1
ATOM 737 N N . LYS A 1 90 ? -22.619 -4.113 42.811 1.00 85.25 90 LYS A N 1
ATOM 738 C CA . LYS A 1 90 ? -23.199 -2.930 42.144 1.00 85.25 90 LYS A CA 1
ATOM 739 C C . LYS A 1 90 ? -22.281 -2.335 41.069 1.00 85.25 90 LYS A C 1
ATOM 741 O O . LYS A 1 90 ? -22.761 -1.872 40.042 1.00 85.25 90 LYS A O 1
ATOM 746 N N . ILE A 1 91 ? -20.971 -2.334 41.316 1.00 83.56 91 ILE A N 1
ATOM 747 C CA . ILE A 1 91 ? -19.972 -1.824 40.368 1.00 83.56 91 ILE A CA 1
ATOM 748 C C . ILE A 1 91 ? -19.801 -2.826 39.226 1.00 83.56 91 ILE A C 1
ATOM 750 O O . ILE A 1 91 ? -19.783 -2.424 38.067 1.00 83.56 91 ILE A O 1
ATOM 754 N N . LYS A 1 92 ? -19.784 -4.128 39.547 1.00 84.38 92 LYS A N 1
ATOM 755 C CA . LYS A 1 92 ? -19.746 -5.201 38.549 1.00 84.38 92 LYS A CA 1
ATOM 756 C C . LYS A 1 92 ? -20.887 -5.082 37.536 1.00 84.38 92 LYS A C 1
ATOM 758 O O . LYS A 1 92 ? -20.627 -5.058 36.340 1.00 84.38 92 LYS A O 1
ATOM 763 N N . THR A 1 93 ? -22.126 -4.938 38.008 1.00 83.94 93 THR A N 1
ATOM 764 C CA . THR A 1 93 ? -23.302 -4.821 37.131 1.00 83.94 93 THR A CA 1
ATOM 765 C C . THR A 1 93 ? -23.279 -3.561 36.268 1.00 83.94 93 THR A C 1
ATOM 767 O O . THR A 1 93 ? -23.667 -3.621 35.109 1.00 83.94 93 THR A O 1
ATOM 770 N N . LEU A 1 94 ? -22.809 -2.432 36.814 1.00 87.44 94 LEU A N 1
ATOM 771 C CA . LEU A 1 94 ? -22.729 -1.168 36.076 1.00 87.44 94 LEU A CA 1
ATOM 772 C C . LEU A 1 94 ? -21.672 -1.218 34.966 1.00 87.44 94 LEU A C 1
ATOM 774 O O . LEU A 1 94 ? -21.913 -0.748 33.861 1.00 87.44 94 LEU A O 1
ATOM 778 N N . ILE A 1 95 ? -20.487 -1.760 35.259 1.00 84.19 95 ILE A N 1
ATOM 779 C CA . ILE A 1 95 ? -19.415 -1.836 34.262 1.00 84.19 95 ILE A CA 1
ATOM 780 C C . ILE A 1 95 ? -19.774 -2.854 33.180 1.00 84.19 95 ILE A C 1
ATOM 782 O O . ILE A 1 95 ? -19.544 -2.582 32.007 1.00 84.19 95 ILE A O 1
ATOM 786 N N . GLN A 1 96 ? -20.387 -3.981 33.548 1.00 84.38 96 GLN A N 1
ATOM 787 C CA . GLN A 1 96 ? -20.817 -4.994 32.588 1.00 84.38 96 GLN A CA 1
ATOM 788 C C . GLN A 1 96 ? -21.858 -4.450 31.597 1.00 84.38 96 GLN A C 1
ATOM 790 O O . GLN A 1 96 ? -21.662 -4.600 30.393 1.00 84.38 96 GLN A O 1
ATOM 795 N N . SER A 1 97 ? -22.883 -3.723 32.069 1.00 87.62 97 SER A N 1
ATOM 796 C CA . SER A 1 97 ? -23.874 -3.104 31.172 1.00 87.62 97 SER A CA 1
ATOM 797 C C . SER A 1 97 ? -23.245 -2.097 30.206 1.00 87.62 97 SER A C 1
ATOM 799 O O . SER A 1 97 ? -23.665 -1.977 29.057 1.00 87.62 97 SER A O 1
ATOM 801 N N . GLN A 1 98 ? -22.218 -1.377 30.659 1.00 88.31 98 GLN A N 1
ATOM 802 C CA . GLN A 1 98 ? -21.527 -0.387 29.836 1.00 88.31 98 GLN A CA 1
ATOM 803 C C . GLN A 1 98 ? -20.597 -1.032 28.818 1.00 88.31 98 GLN A C 1
ATOM 805 O O . GLN A 1 98 ? -20.473 -0.526 27.703 1.00 88.31 98 GLN A O 1
ATOM 810 N N . LEU A 1 99 ? -19.981 -2.155 29.181 1.00 85.56 99 LEU A N 1
ATOM 811 C CA . LEU A 1 99 ? -19.148 -2.938 28.281 1.00 85.56 99 LEU A CA 1
ATOM 812 C C . LEU A 1 99 ? -19.991 -3.555 27.157 1.00 85.56 99 LEU A C 1
ATOM 814 O O . LEU A 1 99 ? -19.601 -3.474 25.998 1.00 85.56 99 LEU A O 1
ATOM 818 N N . GLU A 1 100 ? -21.167 -4.092 27.487 1.00 85.69 100 GLU A N 1
ATOM 819 C CA . GLU A 1 100 ? -22.147 -4.615 26.524 1.00 85.69 100 GLU A CA 1
ATOM 820 C C . GLU A 1 100 ? -22.606 -3.532 25.537 1.00 85.69 100 GLU A C 1
ATOM 822 O O . GLU A 1 100 ? -22.475 -3.705 24.326 1.00 85.69 100 GLU A O 1
ATOM 827 N N . GLN A 1 101 ? -23.041 -2.369 26.038 1.00 89.94 101 GLN A N 1
ATOM 828 C CA . GLN A 1 101 ? -23.446 -1.240 25.188 1.00 89.94 101 GLN A CA 1
ATOM 829 C C . GLN A 1 101 ? -22.314 -0.743 24.282 1.00 89.94 101 GLN A C 1
ATOM 831 O O . GLN A 1 101 ? -22.547 -0.378 23.128 1.00 89.94 101 GLN A O 1
ATOM 836 N N . TRP A 1 102 ? -21.085 -0.709 24.801 1.00 87.56 102 TRP A N 1
ATOM 837 C CA . TRP A 1 102 ? -19.920 -0.316 24.018 1.00 87.56 102 TRP A CA 1
ATOM 838 C C . TRP A 1 102 ? -19.617 -1.336 22.918 1.00 87.56 102 TRP A C 1
ATOM 840 O O . TRP A 1 102 ? -19.452 -0.931 21.767 1.00 87.56 102 TRP A O 1
ATOM 850 N N . ILE A 1 103 ? -19.619 -2.637 23.238 1.00 85.88 103 ILE A N 1
ATOM 851 C CA . ILE A 1 103 ? -19.413 -3.718 22.264 1.00 85.88 103 ILE A CA 1
ATOM 852 C C . ILE A 1 103 ? -20.472 -3.653 21.166 1.00 85.88 103 ILE A C 1
ATOM 854 O O . ILE A 1 103 ? -20.124 -3.733 19.988 1.00 85.88 103 ILE A O 1
ATOM 858 N N . ASP A 1 104 ? -21.742 -3.440 21.510 1.00 87.12 104 ASP A N 1
ATOM 859 C CA . ASP A 1 104 ? -22.827 -3.329 20.532 1.00 87.12 104 ASP A CA 1
ATOM 860 C C . ASP A 1 104 ? -22.632 -2.165 19.552 1.00 87.12 104 ASP A C 1
ATOM 862 O O . ASP A 1 104 ? -22.960 -2.305 18.368 1.00 87.12 104 ASP A O 1
ATOM 866 N N . GLY A 1 105 ? -22.024 -1.068 20.006 1.00 88.69 105 GLY A N 1
ATOM 867 C CA . GLY A 1 105 ? -21.668 0.087 19.181 1.00 88.69 105 GLY A CA 1
ATOM 868 C C . GLY A 1 105 ? -20.456 -0.114 18.262 1.00 88.69 105 GLY A C 1
ATOM 869 O O . GLY A 1 105 ? -20.207 0.738 17.406 1.00 88.69 105 GLY A O 1
ATOM 870 N N . LEU A 1 106 ? -19.699 -1.210 18.399 1.00 86.06 106 LEU A N 1
ATOM 871 C CA . LEU A 1 106 ? -18.498 -1.439 17.593 1.00 86.06 106 LEU A CA 1
ATOM 872 C C . LEU A 1 106 ? -18.816 -1.898 16.156 1.00 86.06 106 LEU A C 1
ATOM 874 O O . LEU A 1 106 ? -19.763 -2.662 15.927 1.00 86.06 106 LEU A O 1
ATOM 878 N N . PRO A 1 107 ? -17.982 -1.514 15.171 1.00 87.56 107 PRO A N 1
ATOM 879 C CA . PRO A 1 107 ? -18.021 -2.075 13.825 1.00 87.56 107 PRO A CA 1
ATOM 880 C C . PRO A 1 107 ? -17.867 -3.604 13.803 1.00 87.56 107 PRO A C 1
ATOM 882 O O . PRO A 1 107 ? -17.134 -4.184 14.605 1.00 87.56 107 PRO A O 1
ATOM 885 N N . SER A 1 108 ? -18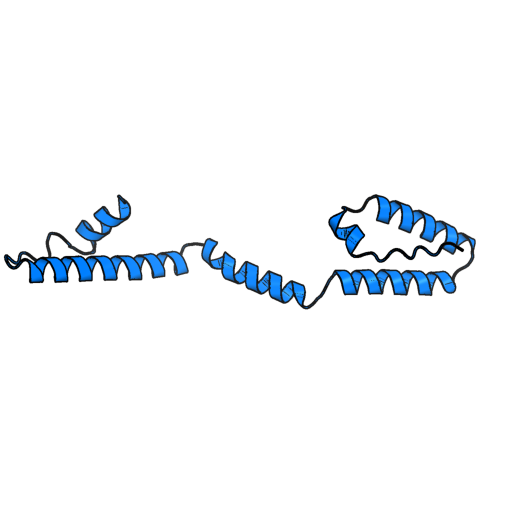.501 -4.261 12.826 1.00 81.75 108 SER A N 1
ATOM 886 C CA . SER A 1 108 ? -18.506 -5.729 12.692 1.00 81.75 108 SER A CA 1
ATOM 887 C C . SER A 1 108 ? -17.109 -6.341 12.585 1.00 81.75 108 SER A C 1
ATOM 889 O O . SER A 1 108 ? -16.869 -7.409 13.139 1.00 81.75 108 SER A O 1
ATOM 891 N N . TYR A 1 109 ? -16.178 -5.650 11.923 1.00 78.75 109 TYR A N 1
ATOM 892 C CA . TYR A 1 109 ? -14.802 -6.118 11.798 1.00 78.75 109 TYR A CA 1
ATOM 893 C C . TYR A 1 109 ? -14.049 -6.114 13.136 1.00 78.75 109 TYR A C 1
ATOM 895 O O . TYR A 1 109 ? -13.170 -6.939 13.297 1.00 78.75 109 TYR A O 1
ATOM 903 N N . ILE A 1 110 ? -14.400 -5.257 14.108 1.00 78.62 110 ILE A N 1
ATOM 904 C CA . ILE A 1 110 ? -13.786 -5.254 15.453 1.00 78.62 110 ILE A CA 1
ATOM 905 C C . ILE A 1 110 ? -14.427 -6.326 16.336 1.00 78.62 110 ILE A C 1
ATOM 907 O O . ILE A 1 110 ? -13.731 -7.027 17.065 1.00 78.62 110 ILE A O 1
ATOM 911 N N . LYS A 1 111 ? -15.751 -6.507 16.226 1.00 78.56 111 LYS A N 1
ATOM 912 C CA . LYS A 1 111 ? -16.497 -7.541 16.965 1.00 78.56 111 LYS A CA 1
ATOM 913 C C . LYS A 1 111 ? -15.961 -8.952 16.718 1.00 78.56 111 LYS A C 1
ATOM 915 O O . LYS A 1 111 ? -15.987 -9.767 17.628 1.00 78.56 111 LYS A O 1
ATOM 920 N N . ALA A 1 112 ? -15.440 -9.229 15.521 1.00 75.25 112 ALA A N 1
ATOM 921 C CA . ALA A 1 112 ? -14.832 -10.518 15.187 1.00 75.25 112 ALA A CA 1
ATOM 922 C C . ALA A 1 112 ? -13.616 -10.882 16.065 1.00 75.25 112 ALA A C 1
ATOM 924 O O . ALA A 1 112 ? -13.320 -12.063 16.223 1.00 75.25 112 ALA A O 1
ATOM 925 N N . TYR A 1 113 ? -12.939 -9.886 16.645 1.00 73.00 113 TYR A N 1
ATOM 926 C CA . TYR A 1 113 ? -11.758 -10.068 17.497 1.00 73.00 113 TYR A CA 1
ATOM 927 C C . TYR A 1 113 ? -12.077 -10.074 18.993 1.00 73.00 113 TYR A C 1
ATOM 929 O O . TYR A 1 113 ? -11.193 -10.309 19.808 1.00 73.00 113 TYR A O 1
ATOM 937 N N . LEU A 1 114 ? -13.328 -9.808 19.365 1.00 72.62 114 LEU A N 1
ATOM 938 C CA . LEU A 1 114 ? -13.810 -9.900 20.734 1.00 72.62 114 LEU A CA 1
ATOM 939 C C . LEU A 1 114 ? -14.420 -11.296 20.911 1.00 72.62 114 LEU A C 1
ATOM 941 O O . LEU A 1 114 ? -15.585 -11.488 20.550 1.00 72.62 114 LEU A O 1
ATOM 945 N N . PRO A 1 115 ? -13.667 -12.300 21.406 1.00 57.41 115 PRO A N 1
ATOM 946 C CA . PRO A 1 115 ? -14.238 -13.609 21.661 1.00 57.41 115 PRO A CA 1
ATOM 947 C C . PRO A 1 115 ? -15.379 -13.431 22.659 1.00 57.41 115 PRO A C 1
ATOM 949 O O . PRO A 1 115 ? -15.220 -12.864 23.738 1.00 57.41 115 PRO A O 1
ATOM 952 N N . ILE A 1 116 ? -16.558 -13.877 22.249 1.00 54.44 116 ILE A N 1
ATOM 953 C CA . ILE A 1 116 ? -17.782 -13.871 23.034 1.00 54.44 116 ILE A CA 1
ATOM 954 C C . ILE A 1 116 ? -17.513 -14.633 24.340 1.00 54.44 116 ILE A C 1
ATOM 956 O O . ILE A 1 116 ? -17.543 -15.859 24.373 1.00 54.44 116 ILE A O 1
ATOM 960 N N . SER A 1 117 ? -17.239 -13.911 25.421 1.00 52.41 117 SER A N 1
ATOM 961 C CA . SER A 1 117 ? -17.467 -14.379 26.789 1.00 52.41 117 SER A CA 1
ATOM 962 C C . SER A 1 117 ? -17.759 -13.196 27.715 1.00 52.41 117 SER A C 1
ATOM 964 O O . SER A 1 117 ? -17.168 -12.991 28.773 1.00 52.41 117 SER A O 1
ATOM 966 N N . LEU A 1 118 ? -18.775 -12.416 27.352 1.00 48.00 118 LEU A N 1
ATOM 967 C CA . LEU A 1 118 ? -19.647 -11.889 28.396 1.00 48.00 118 LEU A CA 1
ATOM 968 C C . LEU A 1 118 ? -20.361 -13.110 28.976 1.00 48.00 118 LEU A C 1
ATOM 970 O O . LEU A 1 118 ? -21.353 -13.571 28.425 1.00 48.00 118 LEU A O 1
ATOM 974 N N . CYS A 1 119 ? -19.741 -13.724 29.987 1.00 42.16 119 CYS A N 1
ATOM 975 C CA . CYS A 1 119 ? -20.238 -14.926 30.634 1.00 42.16 119 CYS A CA 1
ATOM 976 C C . CYS A 1 119 ? -21.724 -14.763 30.963 1.00 42.16 119 CYS A C 1
ATOM 978 O O . CYS A 1 119 ? -22.093 -13.959 31.821 1.00 42.16 119 CYS A O 1
ATOM 980 N N . GLU A 1 120 ? -22.560 -15.575 30.321 1.00 39.19 120 GLU A N 1
ATOM 981 C CA . GLU A 1 120 ? -23.819 -15.998 30.910 1.00 39.19 120 GLU A CA 1
ATOM 982 C C . GLU A 1 120 ? -23.478 -16.743 32.206 1.00 39.19 120 GLU A C 1
ATOM 984 O O . GLU A 1 120 ? -23.016 -17.884 32.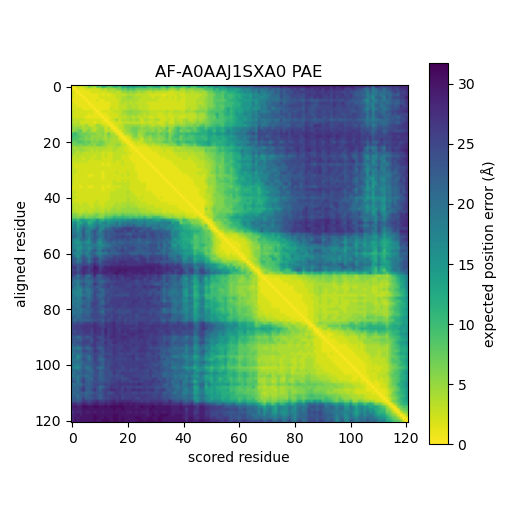157 1.00 39.19 120 GLU A O 1
ATOM 989 N N . SER A 1 121 ? -23.613 -16.065 33.352 1.00 31.73 121 SER A N 1
ATOM 990 C CA . SER A 1 121 ? -24.006 -16.594 34.679 1.00 31.73 121 SER A CA 1
ATOM 991 C C . SER A 1 121 ? -23.917 -15.513 35.758 1.00 31.73 121 SER A C 1
ATOM 993 O O . SER A 1 121 ? -22.805 -14.983 36.003 1.00 31.73 121 SER A O 1
#

Organism: NCBI:txid1325931